Protein AF-A0AAV7JI13-F1 (afdb_monomer_lite)

Organism: NCBI:txid111878

pLDDT: mean 74.49, std 18.01, range [33.56, 95.38]

Foldseek 3Di:
DVVVVVVVVVVVVVVVCVVVVLVDPDDDDDPPPPPDDPDDDDPPDDLCPDSCLPVLLVVHDPDCVVVVVVVVVLCVLLPDPDDDPVSNVVSVVVVVVVVVVQVVCVVVVNHDDDDPLVVVLSVQLNVLSVCVVVPVDDPVVSVVSNVVSVVVVPD

Secondary structure (DSSP, 8-state):
-HHHHHHHHHHHHHHHHHHHTTT-------GGGTTS--------S-GGGSTTTTHHHHT--SSTHHHHHHHHHHHHHH-SSS--HHHHHHHHHHHHHHHHHHHHHHHTT-PPPPPHHHHHHHHHHHHHHHHHHHTT--HHHHHHHHHHHHHTT--

Radius of gyration: 20.64 Å; chains: 1; bounding box: 39×40×52 Å

Sequence (155 aa):
MNFIIIVIGWIYIYIYIQFDDLIFLPHFCNPSLCIQSIYHVAATYPIHLWNNHIGTPLGLPRTTNAVEAWHRSFNATVGCHHPTIWKFILSFKREQGLVEVRYANYLVDKPPTKRRRSQQTEEALKTLVRGYYSTDRSKMEFLQGVAHHFSLGAD

Structure (mmCIF, N/CA/C/O backbone):
data_AF-A0AAV7JI13-F1
#
_entry.id   AF-A0AAV7JI13-F1
#
loop_
_atom_site.group_PDB
_atom_site.id
_atom_site.type_symbol
_atom_site.label_atom_id
_atom_site.label_alt_id
_atom_site.label_comp_id
_atom_site.label_asym_id
_atom_site.label_entity_id
_atom_site.label_seq_id
_atom_site.pdbx_PDB_ins_code
_atom_site.Cartn_x
_atom_site.Cartn_y
_atom_site.Cartn_z
_atom_site.occupancy
_atom_site.B_iso_or_equiv
_atom_site.auth_seq_id
_atom_site.auth_comp_id
_atom_site.auth_asym_id
_atom_site.auth_atom_id
_atom_site.pdbx_PDB_model_num
ATOM 1 N N . MET A 1 1 ? -23.857 15.209 16.455 1.00 48.94 1 MET A N 1
ATOM 2 C CA . MET A 1 1 ? -23.092 13.939 16.392 1.00 48.94 1 MET A CA 1
ATOM 3 C C . MET A 1 1 ? -23.599 12.963 15.327 1.00 48.94 1 MET A C 1
ATOM 5 O O . MET A 1 1 ? -22.761 12.354 14.684 1.00 48.94 1 MET A O 1
ATOM 9 N N . ASN A 1 2 ? -24.908 12.855 15.057 1.00 50.34 2 AS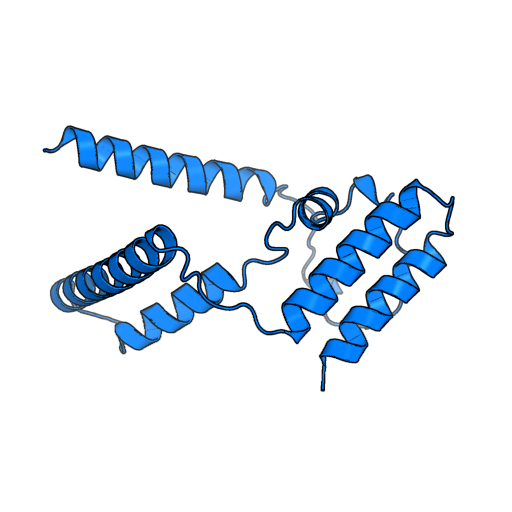N A N 1
ATOM 10 C CA . ASN A 1 2 ? -25.428 11.924 14.034 1.00 50.34 2 ASN A CA 1
ATOM 11 C C . ASN A 1 2 ? -25.093 12.307 12.576 1.00 50.34 2 ASN A C 1
ATOM 13 O O . ASN A 1 2 ? -24.895 11.430 11.746 1.00 50.34 2 ASN A O 1
ATOM 17 N N . PHE A 1 3 ? -24.953 13.599 12.263 1.00 45.66 3 PHE A N 1
ATOM 18 C CA . PHE A 1 3 ? -24.686 14.051 10.890 1.00 45.66 3 PHE A CA 1
ATOM 19 C C . PHE A 1 3 ? -23.273 13.705 10.393 1.00 45.66 3 PHE A C 1
ATOM 21 O O . PHE A 1 3 ? -23.097 13.344 9.240 1.00 45.66 3 PHE A O 1
ATOM 28 N N . ILE A 1 4 ? -22.268 13.747 11.273 1.00 56.88 4 ILE A N 1
ATOM 29 C CA . ILE A 1 4 ? -20.868 13.466 10.910 1.00 56.88 4 ILE A CA 1
ATOM 30 C C . ILE A 1 4 ? -20.667 11.975 10.606 1.00 56.88 4 ILE A C 1
ATOM 32 O O . ILE A 1 4 ? -19.969 11.635 9.660 1.00 56.88 4 ILE A O 1
ATOM 36 N N . ILE A 1 5 ? -21.326 11.084 11.354 1.00 54.16 5 ILE A N 1
ATOM 37 C CA . ILE A 1 5 ? -21.253 9.632 11.126 1.00 54.16 5 ILE A CA 1
ATOM 38 C C . ILE A 1 5 ? -21.949 9.253 9.813 1.00 54.16 5 ILE A C 1
ATOM 40 O O . ILE A 1 5 ? -21.431 8.431 9.063 1.00 54.16 5 ILE A O 1
ATOM 44 N N . ILE A 1 6 ? -23.077 9.898 9.498 1.00 61.53 6 ILE A N 1
ATOM 45 C CA . ILE A 1 6 ? -23.766 9.708 8.217 1.00 61.53 6 ILE A CA 1
ATOM 46 C C . ILE A 1 6 ? -22.895 10.236 7.072 1.00 61.53 6 ILE A C 1
ATOM 48 O O . ILE A 1 6 ? -22.696 9.522 6.101 1.00 61.53 6 ILE A O 1
ATOM 52 N N . VAL A 1 7 ? -22.294 11.422 7.196 1.00 62.41 7 VAL A N 1
ATOM 53 C CA . VAL A 1 7 ? -21.433 11.995 6.146 1.00 62.41 7 VAL A CA 1
ATOM 54 C C . VAL A 1 7 ? -20.165 11.161 5.924 1.00 62.41 7 VAL A C 1
ATOM 56 O O . VAL A 1 7 ? -19.807 10.911 4.779 1.00 62.41 7 VAL A O 1
ATOM 59 N N . ILE A 1 8 ? -19.522 10.655 6.982 1.00 65.00 8 ILE A N 1
ATOM 60 C CA . ILE A 1 8 ? -18.359 9.759 6.857 1.00 65.00 8 ILE A CA 1
ATOM 61 C C . ILE A 1 8 ? -18.769 8.415 6.249 1.00 65.00 8 ILE A C 1
ATOM 63 O O . ILE A 1 8 ? -18.057 7.909 5.389 1.00 65.00 8 ILE A O 1
ATOM 67 N N . GLY A 1 9 ? -19.922 7.861 6.638 1.00 73.69 9 GLY A N 1
ATOM 68 C CA . GLY A 1 9 ? -20.469 6.639 6.045 1.00 73.69 9 GLY A CA 1
ATOM 69 C C . GLY A 1 9 ? -20.801 6.807 4.562 1.00 73.69 9 GLY A C 1
ATOM 70 O O . GLY A 1 9 ? -20.445 5.952 3.760 1.00 73.69 9 GLY A O 1
ATOM 71 N N . TRP A 1 10 ? -21.395 7.939 4.180 1.00 67.88 10 TRP A N 1
ATOM 72 C CA . TRP A 1 10 ? -21.667 8.284 2.785 1.00 67.88 10 TRP A CA 1
ATOM 73 C C . TRP A 1 10 ? -20.385 8.509 1.985 1.00 67.88 10 TRP A C 1
ATOM 75 O O . TRP A 1 10 ? -20.306 8.031 0.864 1.00 67.88 10 TRP A O 1
ATOM 85 N N . ILE A 1 11 ? -19.356 9.147 2.553 1.00 69.38 11 ILE A N 1
ATOM 86 C CA . ILE A 1 11 ? -18.043 9.296 1.904 1.00 69.38 11 ILE A CA 1
ATOM 87 C C . ILE A 1 11 ? -17.357 7.934 1.740 1.00 69.38 11 ILE A C 1
ATOM 89 O O . ILE A 1 11 ? -16.800 7.665 0.681 1.00 69.38 11 ILE A O 1
ATOM 93 N N . TYR A 1 12 ? -17.429 7.051 2.740 1.00 66.88 12 TYR 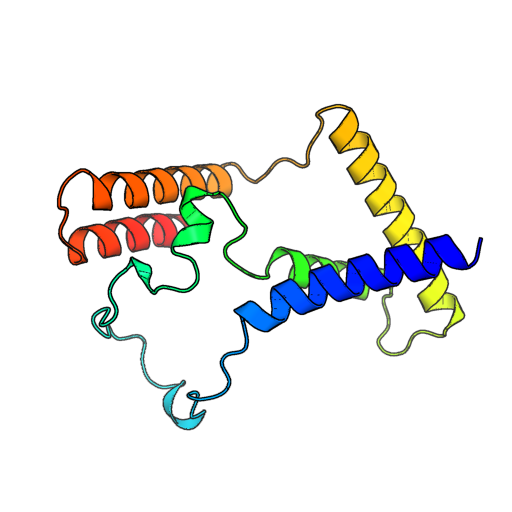A N 1
ATOM 94 C CA . TYR A 1 12 ? -16.878 5.697 2.644 1.00 66.88 12 TYR A CA 1
ATOM 95 C C . TYR A 1 12 ? -17.606 4.867 1.586 1.00 66.88 12 TYR A C 1
ATOM 97 O O . TYR A 1 12 ? -16.947 4.226 0.779 1.00 66.88 12 TYR A O 1
ATOM 105 N N . ILE A 1 13 ? -18.941 4.928 1.548 1.00 66.06 13 ILE A N 1
ATOM 106 C CA . ILE A 1 13 ? -19.770 4.278 0.526 1.00 66.06 13 ILE A CA 1
ATOM 107 C C . ILE A 1 13 ? -19.471 4.859 -0.860 1.00 66.06 13 ILE A C 1
ATOM 109 O O . ILE A 1 13 ? -19.324 4.097 -1.802 1.00 66.06 13 ILE A O 1
ATOM 113 N N . TYR A 1 14 ? -19.305 6.176 -0.992 1.00 56.41 14 TYR A N 1
ATOM 114 C CA . TYR A 1 14 ? -18.992 6.821 -2.269 1.00 56.41 14 TYR A CA 1
ATOM 115 C C . TYR A 1 14 ? -17.584 6.459 -2.768 1.00 56.41 14 TYR A C 1
ATOM 117 O O . TYR A 1 14 ? -17.398 6.219 -3.954 1.00 56.41 14 TYR A O 1
ATOM 125 N N . ILE A 1 15 ? -16.597 6.347 -1.870 1.00 58.50 15 ILE A N 1
ATOM 126 C CA . ILE A 1 15 ? -15.242 5.877 -2.206 1.00 58.50 15 ILE A CA 1
ATOM 127 C C . ILE A 1 15 ? -15.245 4.383 -2.562 1.00 58.50 15 ILE A C 1
ATOM 129 O O . ILE A 1 15 ? -14.517 3.991 -3.469 1.00 58.50 15 ILE A O 1
ATOM 133 N N . TYR A 1 16 ? -16.057 3.559 -1.892 1.00 56.94 16 TYR A N 1
ATOM 134 C CA . TYR A 1 16 ? -16.183 2.127 -2.192 1.00 56.94 16 TYR A CA 1
ATOM 135 C C . TYR A 1 16 ? -16.907 1.888 -3.529 1.00 56.94 16 TYR A C 1
ATOM 137 O O . TYR A 1 16 ? -16.400 1.153 -4.369 1.00 56.94 16 TYR A O 1
ATOM 145 N N . ILE A 1 17 ? -18.023 2.586 -3.779 1.00 48.72 17 ILE A N 1
ATOM 146 C CA . ILE A 1 17 ? -18.805 2.503 -5.027 1.00 48.72 17 ILE A CA 1
ATOM 147 C C . ILE A 1 17 ? -17.992 3.009 -6.229 1.00 48.72 17 ILE A C 1
ATOM 149 O O . ILE A 1 17 ? -17.933 2.333 -7.249 1.00 48.72 17 ILE A O 1
ATOM 153 N N . GLN A 1 18 ? -17.261 4.124 -6.096 1.00 43.41 18 GLN A N 1
ATOM 154 C CA . GLN A 1 18 ? -16.380 4.631 -7.161 1.00 43.41 18 GLN A CA 1
ATOM 155 C C . GLN A 1 18 ? -15.225 3.658 -7.495 1.00 43.41 18 GLN A C 1
ATOM 157 O O . GLN A 1 18 ? -14.662 3.719 -8.589 1.00 43.41 18 GLN A O 1
ATOM 162 N N . PHE A 1 19 ? -14.844 2.775 -6.561 1.00 43.16 19 PHE A N 1
ATOM 163 C CA . PHE A 1 19 ? -13.807 1.757 -6.766 1.00 43.16 19 PHE A CA 1
ATOM 164 C C . PHE A 1 19 ? -14.371 0.457 -7.370 1.00 43.16 19 PHE A C 1
ATOM 166 O O . PHE A 1 19 ? -13.682 -0.180 -8.167 1.00 43.16 19 PHE A O 1
ATOM 173 N N . ASP A 1 20 ? -15.619 0.096 -7.052 1.00 44.34 20 ASP A N 1
ATOM 174 C CA . ASP A 1 20 ? -16.307 -1.080 -7.608 1.00 44.34 20 ASP A CA 1
ATOM 175 C C . ASP A 1 20 ? -16.853 -0.842 -9.033 1.00 44.34 20 ASP A C 1
ATOM 177 O O . ASP A 1 20 ? -16.752 -1.730 -9.887 1.00 44.34 20 ASP A O 1
ATOM 181 N N . ASP A 1 21 ? -17.322 0.371 -9.353 1.00 39.34 21 ASP A N 1
ATOM 182 C CA . ASP A 1 21 ? -17.859 0.709 -10.686 1.00 39.34 21 ASP A CA 1
ATOM 183 C C . ASP A 1 21 ? -16.786 0.730 -11.795 1.00 39.34 21 ASP A C 1
ATOM 185 O O . ASP A 1 21 ? -17.102 0.630 -12.981 1.00 39.34 21 ASP A O 1
ATOM 189 N N . LEU A 1 22 ? -15.497 0.803 -11.436 1.00 38.84 22 LEU A N 1
ATOM 190 C CA . LEU A 1 22 ? -14.379 0.674 -12.383 1.00 38.84 22 LEU A CA 1
ATOM 191 C C . LEU A 1 22 ? -13.850 -0.764 -12.528 1.00 38.84 22 LEU A C 1
ATOM 193 O O . LEU A 1 22 ? -12.945 -0.995 -13.331 1.00 38.84 22 LEU A O 1
ATOM 197 N N . ILE A 1 23 ? -14.396 -1.734 -11.785 1.00 43.97 23 ILE A N 1
ATOM 198 C CA . ILE A 1 23 ? -13.942 -3.137 -11.803 1.00 43.97 23 ILE A CA 1
ATOM 199 C C . ILE A 1 23 ? -15.028 -4.092 -12.322 1.00 43.97 23 ILE A C 1
ATOM 201 O O . ILE A 1 23 ? -14.695 -5.173 -12.814 1.00 43.97 23 ILE A O 1
ATOM 205 N N . PHE A 1 24 ? -16.304 -3.702 -12.322 1.00 36.88 24 PHE A N 1
ATOM 206 C CA . PHE A 1 24 ? -17.390 -4.563 -12.791 1.00 36.88 24 PHE A CA 1
ATOM 207 C C . PHE A 1 24 ? -17.985 -4.098 -14.129 1.00 36.88 24 PHE A C 1
ATOM 209 O O . PHE A 1 24 ? -19.085 -3.565 -14.200 1.00 36.88 24 PHE A O 1
ATOM 216 N N . LEU A 1 25 ? -17.271 -4.368 -15.226 1.00 33.56 25 LEU A N 1
ATOM 217 C CA . LEU A 1 25 ? -17.914 -4.619 -16.522 1.00 33.56 25 LEU A CA 1
ATOM 218 C C . LEU A 1 25 ? -18.450 -6.066 -16.486 1.00 33.56 25 LEU A C 1
ATOM 220 O O . LEU A 1 25 ? -17.648 -7.006 -16.523 1.00 33.56 25 LEU A O 1
ATOM 224 N N . PRO A 1 26 ? -19.773 -6.298 -16.381 1.00 45.06 26 PRO A N 1
ATOM 225 C CA . PRO A 1 26 ? -20.324 -7.637 -16.293 1.00 45.06 26 PRO A CA 1
ATOM 226 C C . PRO A 1 26 ? -20.547 -8.174 -17.706 1.00 45.06 26 PRO A C 1
ATOM 228 O O . PRO A 1 26 ? -21.520 -7.821 -18.359 1.00 45.06 26 PRO A O 1
ATOM 231 N N . HIS A 1 27 ? -19.621 -9.003 -18.177 1.00 44.44 27 HIS A N 1
ATOM 232 C CA . HIS A 1 27 ? -19.829 -10.169 -19.047 1.00 44.44 27 HIS A CA 1
ATOM 233 C C . HIS A 1 27 ? -18.544 -10.428 -19.818 1.00 44.44 27 HIS A C 1
ATOM 235 O O . HIS A 1 27 ? -18.218 -9.677 -20.719 1.00 44.44 27 HIS A O 1
ATOM 241 N N . PHE A 1 28 ? -17.829 -11.487 -19.442 1.00 36.34 28 PHE A N 1
ATOM 242 C CA . PHE A 1 28 ? -17.239 -12.512 -20.316 1.00 36.34 28 PHE A CA 1
ATOM 243 C C . PHE A 1 28 ? -16.268 -13.333 -19.461 1.00 36.34 28 PHE A C 1
ATOM 245 O O . PHE A 1 28 ? -15.055 -13.234 -19.596 1.00 36.34 28 PHE A O 1
ATOM 252 N N . CYS A 1 29 ? -16.787 -14.149 -18.543 1.00 34.31 29 CYS A N 1
ATOM 253 C CA . CYS A 1 29 ? -15.970 -15.203 -17.951 1.00 34.31 29 CYS A CA 1
ATOM 254 C C . CYS A 1 29 ? -16.790 -16.489 -17.919 1.00 34.31 29 CYS A C 1
ATOM 256 O O . CYS A 1 29 ? -17.581 -16.729 -17.011 1.00 34.31 29 CYS A O 1
ATOM 258 N N . ASN A 1 30 ? -16.657 -17.271 -18.992 1.00 37.28 30 ASN A N 1
ATOM 259 C CA . ASN A 1 30 ? -17.150 -18.637 -19.048 1.00 37.28 30 ASN A CA 1
ATOM 260 C C . ASN A 1 30 ? -16.184 -19.509 -18.212 1.00 37.28 30 ASN A C 1
ATOM 262 O O . ASN A 1 30 ? -15.008 -19.602 -18.579 1.00 37.28 30 ASN A O 1
ATOM 266 N N . PRO A 1 31 ? -16.617 -20.119 -17.091 1.00 43.50 31 PRO A N 1
ATOM 267 C CA . PRO A 1 31 ? -15.712 -20.779 -16.141 1.00 43.50 31 PRO A CA 1
ATOM 268 C C . PRO A 1 31 ? -15.070 -22.067 -16.674 1.00 43.50 31 PRO A C 1
ATOM 270 O O . PRO A 1 31 ? -14.127 -22.579 -16.076 1.00 43.50 31 PRO A O 1
ATOM 273 N N . SER A 1 32 ? -15.552 -22.601 -17.798 1.00 40.75 32 SER A N 1
ATOM 274 C CA . SER A 1 32 ? -15.119 -23.898 -18.332 1.00 40.75 32 SER A CA 1
ATOM 275 C C . SER A 1 32 ? -13.787 -23.864 -19.094 1.00 40.75 32 SER A C 1
ATOM 277 O O . SER A 1 32 ? -13.288 -24.919 -19.470 1.00 40.75 32 SER A O 1
ATOM 279 N N . LEU A 1 33 ? -13.194 -22.685 -19.314 1.00 42.88 33 LEU A N 1
ATOM 280 C CA . LEU A 1 33 ? -11.932 -22.529 -20.058 1.00 42.88 33 LEU A CA 1
ATOM 281 C C . LEU A 1 33 ? -10.717 -22.200 -19.170 1.00 42.88 33 LEU A C 1
ATOM 283 O O . LEU A 1 33 ? -9.609 -22.070 -19.678 1.00 42.88 33 LEU A O 1
ATOM 287 N N . CYS A 1 34 ? -10.890 -22.067 -17.850 1.00 41.16 34 CYS A N 1
ATOM 288 C CA . CYS A 1 34 ? -9.863 -21.475 -16.981 1.00 41.16 34 CYS A CA 1
ATOM 289 C C . CYS A 1 34 ? -8.861 -22.476 -16.362 1.00 41.16 34 CYS A C 1
ATOM 291 O O . CYS A 1 34 ? -7.961 -22.064 -15.639 1.00 41.16 34 CYS A O 1
ATOM 293 N N . ILE A 1 35 ? -8.978 -23.786 -16.619 1.00 40.12 35 ILE A N 1
ATOM 294 C CA . ILE A 1 35 ? -8.101 -24.800 -15.981 1.00 40.12 35 ILE A CA 1
ATOM 295 C C . ILE A 1 35 ? -7.328 -25.638 -17.006 1.00 40.12 35 ILE A C 1
ATOM 297 O O . ILE A 1 35 ? -6.864 -26.731 -16.704 1.00 40.12 35 ILE A O 1
ATOM 301 N N . GLN A 1 36 ? -7.114 -25.132 -18.221 1.00 36.28 36 GLN A N 1
ATOM 302 C CA . GLN A 1 36 ? -6.125 -25.735 -19.111 1.00 36.28 36 GLN A CA 1
ATOM 303 C C . GLN A 1 36 ? -5.242 -24.667 -19.755 1.00 36.28 36 GLN A C 1
ATOM 305 O O . GLN A 1 36 ? -5.626 -23.979 -20.691 1.00 36.28 36 GLN A O 1
ATOM 310 N N . SER A 1 37 ? -4.008 -24.632 -19.250 1.00 36.19 37 SER A N 1
ATOM 311 C CA . SER A 1 37 ? -2.789 -24.200 -19.929 1.00 36.19 37 SER A CA 1
ATOM 312 C C . SER A 1 37 ? -2.302 -22.759 -19.767 1.00 36.19 37 SER A C 1
ATOM 314 O O . SER A 1 37 ? -2.785 -21.807 -20.371 1.00 36.19 37 SER A O 1
ATOM 316 N N . ILE A 1 38 ? -1.192 -22.653 -19.034 1.00 49.38 38 ILE A N 1
ATOM 317 C CA . ILE A 1 38 ? -0.204 -21.577 -19.108 1.00 49.38 38 ILE A CA 1
ATOM 318 C C . ILE A 1 38 ? 0.433 -21.625 -20.511 1.00 49.38 38 ILE A C 1
ATOM 320 O O . ILE A 1 38 ? 1.495 -22.210 -20.671 1.00 49.38 38 ILE A O 1
ATOM 324 N N . TYR A 1 39 ? -0.201 -21.062 -21.544 1.00 42.41 39 TYR A N 1
ATOM 325 C CA . TYR A 1 39 ? 0.451 -20.825 -22.841 1.00 42.41 39 TYR A CA 1
ATOM 326 C C . TYR A 1 39 ? -0.016 -19.500 -23.458 1.00 42.41 39 TYR A C 1
ATOM 328 O O . TYR A 1 39 ? -1.126 -19.385 -23.960 1.00 42.41 39 TYR A O 1
ATOM 336 N N . HIS A 1 40 ? 0.867 -18.499 -23.401 1.00 50.38 40 HIS A N 1
ATOM 337 C CA . HIS A 1 40 ? 1.145 -17.515 -24.456 1.00 50.38 40 HIS A CA 1
ATOM 338 C C . HIS A 1 40 ? -0.007 -17.125 -25.407 1.00 50.38 40 HIS A C 1
ATOM 340 O O . HIS A 1 40 ? 0.130 -17.217 -26.626 1.00 50.38 40 HIS A O 1
ATOM 346 N N . VAL A 1 41 ? -1.116 -16.592 -24.892 1.00 54.72 41 VAL A N 1
ATOM 347 C CA . VAL A 1 41 ? -2.009 -15.791 -25.739 1.00 54.72 41 VAL A CA 1
ATOM 348 C C . VAL A 1 41 ? -1.299 -14.467 -26.009 1.00 54.72 41 VAL A C 1
ATOM 350 O O . VAL A 1 41 ? -1.000 -13.713 -25.081 1.00 54.72 41 VAL A O 1
ATOM 353 N N . ALA A 1 42 ? -0.976 -14.200 -27.278 1.00 61.22 42 ALA A N 1
ATOM 354 C CA . ALA A 1 42 ? -0.371 -12.938 -27.680 1.00 61.22 42 ALA A CA 1
ATOM 355 C C . ALA A 1 42 ? -1.268 -11.790 -27.209 1.00 61.22 42 ALA A C 1
ATOM 357 O O . ALA A 1 42 ? -2.469 -11.792 -27.483 1.00 61.22 42 ALA A O 1
ATOM 358 N N . ALA A 1 43 ? -0.697 -10.820 -26.490 1.00 67.38 43 ALA A N 1
ATOM 359 C CA . ALA A 1 43 ? -1.469 -9.714 -25.948 1.00 67.38 43 ALA A CA 1
ATOM 360 C C . ALA A 1 43 ? -2.197 -8.993 -27.091 1.00 67.38 43 ALA A C 1
ATOM 362 O O . ALA A 1 43 ? -1.574 -8.297 -27.892 1.00 67.38 43 ALA A O 1
ATOM 363 N N . THR A 1 44 ? -3.509 -9.193 -27.197 1.00 78.31 44 THR A N 1
ATOM 364 C CA . THR A 1 44 ? -4.290 -8.774 -28.370 1.00 78.31 44 THR A CA 1
ATOM 365 C C . THR A 1 44 ? -4.698 -7.309 -28.259 1.00 78.31 44 THR A C 1
ATOM 367 O O . THR A 1 44 ? -4.673 -6.571 -29.238 1.00 78.31 44 THR A O 1
ATOM 370 N N . TYR A 1 45 ? -4.961 -6.842 -27.038 1.00 80.94 45 TYR A N 1
ATOM 371 C CA . TYR A 1 45 ? -5.396 -5.473 -26.781 1.00 80.94 45 TYR A CA 1
ATOM 372 C C . TYR A 1 45 ? -4.231 -4.480 -26.786 1.00 80.94 45 TYR A C 1
ATOM 374 O O . TYR A 1 45 ? -3.134 -4.818 -26.311 1.00 80.94 45 TYR A O 1
ATOM 382 N N . PRO A 1 46 ? -4.430 -3.253 -27.296 1.00 80.69 46 PRO A N 1
ATOM 383 C CA . PRO A 1 46 ? -3.452 -2.185 -27.148 1.00 80.69 46 PRO A CA 1
ATOM 384 C C . PRO A 1 46 ? -3.223 -1.875 -25.663 1.00 80.69 46 PRO A C 1
ATOM 386 O O . PRO A 1 46 ? -4.132 -1.977 -24.842 1.00 80.69 46 PRO A O 1
ATOM 389 N N . ILE A 1 47 ? -1.984 -1.516 -25.318 1.00 80.44 47 ILE A N 1
ATOM 390 C CA . ILE A 1 47 ? -1.520 -1.435 -23.922 1.00 80.44 47 ILE A CA 1
ATOM 391 C C . ILE A 1 47 ? -2.328 -0.422 -23.098 1.00 80.44 47 ILE A C 1
ATOM 393 O O . ILE A 1 47 ? -2.570 -0.647 -21.916 1.00 80.44 47 ILE A O 1
ATOM 397 N N . HIS A 1 48 ? -2.810 0.654 -23.724 1.00 80.06 48 HIS A N 1
ATOM 398 C CA . HIS A 1 48 ? -3.598 1.681 -23.046 1.00 80.06 48 HIS A CA 1
ATOM 399 C C . HIS A 1 48 ? -4.970 1.198 -22.540 1.00 80.06 48 HIS A C 1
ATOM 401 O O . HIS A 1 48 ? -5.546 1.860 -21.682 1.00 80.06 48 HIS A O 1
ATOM 407 N N . LEU A 1 49 ? -5.476 0.058 -23.030 1.00 84.75 49 LEU A N 1
ATOM 408 C CA . LEU A 1 49 ? -6.739 -0.546 -22.582 1.00 84.75 49 LEU A CA 1
ATOM 409 C C . LEU A 1 49 ? -6.564 -1.547 -21.432 1.00 84.75 49 LEU A C 1
ATOM 411 O O . LEU A 1 49 ? -7.539 -2.146 -20.990 1.00 84.75 49 LEU A O 1
ATOM 415 N N . TRP A 1 50 ? -5.341 -1.795 -20.963 1.00 84.69 50 TRP A N 1
ATOM 416 C CA . TRP A 1 50 ? -5.125 -2.786 -19.910 1.00 84.69 50 TRP A CA 1
ATOM 417 C C . TRP A 1 50 ? -5.511 -2.227 -18.537 1.00 84.69 50 TRP A C 1
ATOM 419 O O . TRP A 1 50 ? -5.187 -1.085 -18.213 1.00 84.69 50 TRP A O 1
ATOM 429 N N . ASN A 1 51 ? -6.109 -3.073 -17.692 1.00 81.12 51 ASN A N 1
ATOM 430 C CA . ASN A 1 51 ? -6.702 -2.694 -16.400 1.00 81.12 51 ASN A CA 1
ATOM 431 C C . ASN A 1 51 ? -5.789 -1.847 -15.496 1.00 81.12 51 ASN A C 1
ATOM 433 O O . ASN A 1 51 ? -6.251 -0.935 -14.824 1.00 81.12 51 ASN A O 1
ATOM 437 N N . ASN A 1 52 ? -4.481 -2.120 -15.485 1.00 79.31 52 ASN A N 1
ATOM 438 C CA . ASN A 1 52 ? -3.513 -1.407 -14.643 1.00 79.31 52 ASN A CA 1
ATOM 439 C C . ASN A 1 52 ? -2.519 -0.543 -15.453 1.00 79.31 52 ASN A C 1
ATOM 441 O O . ASN A 1 52 ? -1.406 -0.231 -15.008 1.00 79.31 52 ASN A O 1
ATOM 445 N N . HIS A 1 53 ? -2.908 -0.145 -16.664 1.00 81.75 53 HIS A N 1
ATOM 446 C CA . HIS A 1 53 ? -2.087 0.709 -17.511 1.00 81.75 53 HIS A CA 1
ATOM 447 C C . HIS A 1 53 ? -1.855 2.091 -16.881 1.00 81.75 53 HIS A C 1
ATOM 449 O O . HIS A 1 53 ? -0.715 2.533 -16.765 1.00 81.75 53 HIS A O 1
ATOM 455 N N . ILE A 1 54 ? -2.929 2.737 -16.416 1.00 81.31 54 ILE A N 1
ATOM 456 C CA . ILE A 1 54 ? -2.896 4.086 -15.827 1.00 81.31 54 ILE A CA 1
ATOM 457 C C . ILE A 1 54 ? -2.352 4.057 -14.391 1.00 81.31 54 ILE A C 1
ATOM 459 O O . ILE A 1 54 ? -1.626 4.959 -13.976 1.00 81.31 54 ILE A O 1
ATOM 463 N N . GLY A 1 55 ? -2.648 2.998 -13.632 1.00 82.38 55 GLY A N 1
ATOM 464 C CA . GLY A 1 55 ? -2.229 2.885 -12.234 1.00 82.38 55 GLY A CA 1
ATOM 465 C C . GLY A 1 55 ? -0.713 2.791 -12.050 1.00 82.38 55 GLY A C 1
ATOM 466 O O . GLY A 1 55 ? -0.159 3.384 -11.126 1.00 82.38 55 GLY A O 1
ATOM 467 N N . THR A 1 56 ? -0.015 2.113 -12.965 1.00 84.19 56 THR A N 1
ATOM 468 C CA . THR A 1 56 ? 1.443 1.920 -12.889 1.00 84.19 56 THR A CA 1
ATOM 469 C C . THR A 1 56 ? 2.251 3.229 -12.886 1.00 84.19 56 THR A C 1
ATOM 471 O O . THR A 1 56 ? 3.039 3.412 -11.954 1.00 84.19 56 THR A O 1
ATOM 474 N N . PRO A 1 57 ? 2.096 4.156 -13.856 1.00 82.88 57 PRO A N 1
ATOM 475 C CA . PRO A 1 57 ? 2.819 5.430 -13.851 1.00 82.88 57 PRO A CA 1
ATOM 476 C C . PRO A 1 57 ? 2.423 6.342 -12.681 1.00 82.88 57 PRO A C 1
ATOM 478 O O . PRO A 1 57 ? 3.267 7.105 -12.215 1.00 82.88 57 PRO A O 1
ATOM 481 N N . LEU A 1 58 ? 1.190 6.226 -12.175 1.00 83.94 58 LEU A N 1
ATOM 482 C CA . LEU A 1 58 ? 0.701 6.963 -11.004 1.00 83.94 58 LEU A CA 1
ATOM 483 C C . LEU A 1 58 ? 1.152 6.357 -9.661 1.00 83.94 58 LEU A C 1
ATOM 485 O O . LEU A 1 58 ? 0.906 6.945 -8.613 1.00 83.94 58 LEU A O 1
ATOM 489 N N . GLY A 1 59 ? 1.809 5.191 -9.668 1.00 80.25 59 GLY A N 1
ATOM 490 C CA . GLY A 1 59 ? 2.216 4.501 -8.4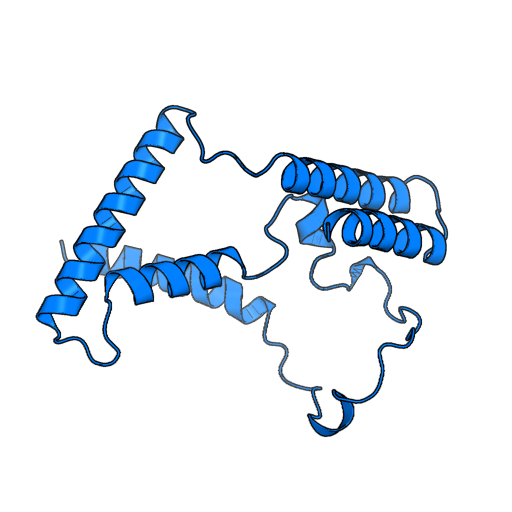38 1.00 80.25 59 GLY A CA 1
ATOM 491 C C . GLY A 1 59 ? 1.044 3.962 -7.612 1.00 80.25 59 GLY A C 1
ATOM 492 O O . GLY A 1 59 ? 1.195 3.723 -6.412 1.00 80.25 59 GLY A O 1
ATOM 493 N N . LEU A 1 60 ? -0.120 3.770 -8.237 1.00 82.69 60 LEU A N 1
ATOM 494 C CA . LEU A 1 60 ? -1.297 3.203 -7.588 1.00 82.69 60 LEU A CA 1
ATOM 495 C C . LEU A 1 60 ? -1.108 1.698 -7.325 1.00 82.69 60 LEU A C 1
ATOM 497 O O . LEU A 1 60 ? -0.362 1.018 -8.045 1.00 82.69 60 LEU A O 1
ATOM 501 N N . PRO A 1 61 ? -1.766 1.149 -6.288 1.00 75.88 61 PRO A N 1
ATOM 502 C CA . PRO A 1 61 ? -1.769 -0.288 -6.054 1.00 75.88 61 PRO A CA 1
ATOM 503 C C . PRO A 1 61 ? -2.363 -1.026 -7.261 1.00 75.88 61 PRO A C 1
ATOM 505 O O . PRO A 1 61 ? -3.422 -0.670 -7.762 1.00 75.88 61 PRO A O 1
ATOM 508 N N . ARG A 1 62 ? -1.662 -2.069 -7.723 1.00 75.88 62 ARG A N 1
ATOM 509 C CA . ARG A 1 62 ? -2.028 -2.841 -8.929 1.00 75.88 62 ARG A CA 1
ATOM 510 C C . ARG A 1 62 ? -3.067 -3.926 -8.666 1.00 75.88 62 ARG A C 1
ATOM 512 O O . ARG A 1 62 ? -3.657 -4.450 -9.602 1.00 75.88 62 ARG A O 1
ATOM 519 N N . THR A 1 63 ? -3.196 -4.326 -7.406 1.00 77.25 63 THR A N 1
ATOM 520 C CA . THR A 1 63 ? -4.030 -5.438 -6.957 1.00 77.25 63 THR A CA 1
ATOM 521 C C . THR A 1 63 ? -4.681 -5.100 -5.621 1.00 77.25 63 THR A C 1
ATOM 523 O O . THR A 1 63 ? -4.222 -4.222 -4.883 1.00 77.25 63 THR A O 1
ATOM 526 N N . THR A 1 64 ? -5.710 -5.864 -5.271 1.00 80.00 64 THR A N 1
ATOM 527 C CA . THR A 1 64 ? -6.451 -5.811 -4.002 1.00 80.00 64 THR A CA 1
ATOM 528 C C . THR A 1 64 ? -5.694 -6.408 -2.811 1.00 80.00 64 THR A C 1
ATOM 530 O O . THR A 1 64 ? -6.255 -6.523 -1.724 1.00 80.00 64 THR A O 1
ATOM 533 N N . ASN A 1 65 ? -4.398 -6.720 -2.951 1.00 80.69 65 ASN A N 1
ATOM 534 C CA . ASN A 1 65 ? -3.590 -7.385 -1.920 1.00 80.69 65 ASN A CA 1
ATOM 535 C C . ASN A 1 65 ? -3.641 -6.688 -0.553 1.00 80.69 65 ASN A C 1
ATOM 537 O O . ASN A 1 65 ? -3.575 -7.355 0.476 1.00 80.69 65 ASN A O 1
ATOM 541 N N . ALA A 1 66 ? -3.718 -5.353 -0.527 1.00 77.69 66 ALA A N 1
ATOM 542 C CA . ALA A 1 66 ? -3.804 -4.593 0.719 1.00 77.69 66 ALA A CA 1
ATOM 543 C C . ALA A 1 66 ? -5.142 -4.826 1.440 1.00 77.69 66 ALA A C 1
ATOM 545 O O . ALA A 1 66 ? -5.154 -5.027 2.653 1.00 77.69 66 ALA A O 1
ATOM 546 N N . VAL A 1 67 ? -6.246 -4.862 0.688 1.00 82.94 67 VAL A N 1
ATOM 547 C CA . VAL A 1 67 ? -7.592 -5.152 1.203 1.00 82.94 67 VAL A CA 1
ATOM 548 C C . VAL A 1 67 ? -7.665 -6.599 1.684 1.00 82.94 67 VAL A C 1
ATOM 550 O O . VAL A 1 67 ? -8.087 -6.858 2.807 1.00 82.94 67 VAL A O 1
ATOM 553 N N . GLU A 1 68 ? -7.158 -7.546 0.896 1.00 83.50 68 GLU A N 1
ATOM 554 C CA . GLU A 1 68 ? -7.090 -8.960 1.282 1.00 83.50 68 GLU A CA 1
ATOM 555 C C . GLU A 1 68 ? -6.208 -9.190 2.513 1.00 83.50 68 GLU A C 1
ATOM 557 O O . GLU A 1 68 ? -6.533 -10.004 3.378 1.00 83.50 68 GLU A O 1
ATOM 562 N N . ALA A 1 69 ? -5.073 -8.494 2.612 1.00 82.06 69 ALA A N 1
ATOM 563 C CA . ALA A 1 69 ? -4.213 -8.546 3.790 1.00 82.06 69 ALA A CA 1
ATOM 564 C C . ALA A 1 69 ? -4.914 -7.964 5.021 1.00 82.06 69 ALA A C 1
ATOM 566 O O . ALA A 1 69 ? -4.803 -8.541 6.103 1.00 82.06 69 ALA A O 1
ATOM 567 N N . TRP A 1 70 ? -5.664 -6.869 4.861 1.00 88.62 70 TRP A N 1
ATOM 568 C CA . TRP A 1 70 ? -6.472 -6.307 5.937 1.00 88.62 70 TRP A CA 1
ATOM 569 C C . TRP A 1 70 ? -7.571 -7.277 6.382 1.00 88.62 70 TRP A C 1
ATOM 571 O O . TRP A 1 70 ? -7.640 -7.575 7.569 1.00 88.62 70 TRP A O 1
ATOM 581 N N . HIS A 1 71 ? -8.340 -7.865 5.457 1.00 88.94 71 HIS A N 1
ATOM 582 C CA . HIS A 1 71 ? -9.342 -8.888 5.781 1.00 88.94 71 HIS A CA 1
ATOM 583 C C . HIS A 1 71 ? -8.729 -10.082 6.518 1.00 88.94 71 HIS A C 1
ATOM 585 O O . HIS A 1 71 ? -9.268 -10.526 7.530 1.00 88.94 71 HIS A O 1
ATOM 591 N N . ARG A 1 72 ? -7.572 -10.582 6.064 1.00 89.38 72 ARG A N 1
ATOM 592 C CA . ARG A 1 72 ? -6.857 -11.674 6.745 1.00 89.38 72 ARG A CA 1
ATOM 593 C C . ARG A 1 72 ? -6.421 -11.286 8.155 1.00 89.38 72 ARG A C 1
ATOM 595 O O . ARG A 1 72 ? -6.636 -12.057 9.087 1.00 89.38 72 ARG A O 1
ATOM 602 N N . SER A 1 73 ? -5.842 -10.098 8.318 1.00 85.94 73 SER A N 1
ATOM 603 C CA . SER A 1 73 ? -5.434 -9.581 9.627 1.00 85.94 73 SER A CA 1
ATOM 604 C C . SER A 1 73 ? -6.633 -9.401 10.554 1.00 85.94 73 SER A C 1
ATOM 606 O O . SER A 1 73 ? -6.578 -9.814 11.706 1.00 85.94 73 SER A O 1
ATOM 608 N N . PHE A 1 74 ? -7.731 -8.837 10.055 1.00 88.94 74 PHE A N 1
ATOM 609 C CA . PHE A 1 74 ? -8.939 -8.609 10.835 1.00 88.94 74 PHE A CA 1
ATOM 610 C C . PHE A 1 74 ? -9.591 -9.923 11.266 1.00 88.94 74 PHE A C 1
ATOM 612 O O . PHE A 1 74 ? -9.924 -10.090 12.438 1.00 88.94 74 PHE A O 1
ATOM 619 N N . ASN A 1 75 ? -9.692 -10.895 10.358 1.00 90.94 75 ASN A N 1
ATOM 620 C CA . ASN A 1 75 ? -10.182 -12.232 10.686 1.00 90.94 75 ASN A CA 1
ATOM 621 C C . ASN A 1 75 ? -9.316 -12.901 11.764 1.00 90.94 75 ASN A C 1
ATOM 623 O O . ASN A 1 75 ? -9.856 -13.545 12.664 1.00 90.94 75 ASN A O 1
ATOM 627 N N . ALA A 1 76 ? -7.995 -12.697 11.732 1.00 90.75 76 ALA A N 1
ATOM 628 C CA . ALA A 1 76 ? -7.100 -13.148 12.795 1.00 90.75 76 ALA A CA 1
ATOM 629 C C . ALA A 1 76 ? -7.337 -12.397 14.123 1.00 90.75 76 ALA A C 1
ATOM 631 O O . ALA A 1 76 ? -7.394 -13.036 15.172 1.00 90.75 76 ALA A O 1
ATOM 632 N N . THR A 1 77 ? -7.551 -11.073 14.093 1.00 89.75 77 THR A N 1
ATOM 633 C CA . THR A 1 77 ? -7.904 -10.255 15.272 1.00 89.75 77 THR A CA 1
ATOM 634 C C . THR A 1 77 ? -9.224 -10.704 15.909 1.00 89.75 77 THR A C 1
ATOM 636 O O . THR A 1 77 ? -9.353 -10.728 17.135 1.00 89.75 77 THR A O 1
ATOM 639 N N . VAL A 1 78 ? -10.224 -11.050 15.096 1.00 93.06 78 VAL A N 1
ATOM 640 C CA . VAL A 1 78 ? -11.512 -11.588 15.557 1.00 93.06 78 VAL A CA 1
ATOM 641 C C . VAL A 1 78 ? -11.334 -13.011 16.101 1.00 93.06 78 VAL A C 1
ATOM 643 O O . VAL A 1 78 ? -11.909 -13.356 17.137 1.00 93.06 78 VAL A O 1
ATOM 646 N N . GLY A 1 79 ? -10.523 -13.840 15.439 1.00 91.75 79 GLY A N 1
ATOM 647 C CA . GLY A 1 79 ? -10.100 -15.153 15.930 1.00 91.75 79 GLY A CA 1
ATOM 648 C C . GLY A 1 79 ? -11.242 -16.157 16.126 1.00 91.75 79 GLY A C 1
ATOM 649 O O . GLY A 1 79 ? -11.142 -17.039 16.974 1.00 91.75 79 GLY A O 1
ATOM 650 N N . CYS A 1 80 ? -12.368 -15.992 15.426 1.00 88.19 80 CYS A N 1
ATOM 651 C CA . CYS A 1 80 ? -13.474 -16.953 15.411 1.00 88.19 80 CYS A CA 1
ATOM 652 C C . CYS A 1 80 ? -14.368 -16.743 14.182 1.00 88.19 80 CYS A C 1
ATOM 654 O O . CYS A 1 80 ? -14.476 -15.625 13.686 1.00 88.19 80 CYS A O 1
ATOM 656 N N . HIS A 1 81 ? -15.029 -17.810 13.730 1.00 87.81 81 HIS A N 1
ATOM 657 C CA . HIS A 1 81 ? -15.903 -17.785 12.551 1.00 87.81 81 HIS A CA 1
ATOM 658 C C . HIS A 1 81 ? -17.259 -17.106 12.825 1.00 87.81 81 HIS A C 1
ATOM 660 O O . HIS A 1 81 ? -17.824 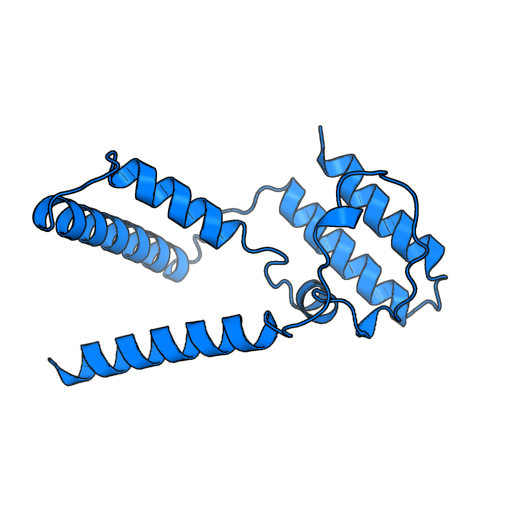-16.457 11.952 1.00 87.81 81 HIS A O 1
ATOM 666 N N . HIS A 1 82 ? -17.759 -17.213 14.062 1.00 91.31 82 HIS A N 1
ATOM 667 C CA . HIS A 1 82 ? -19.041 -16.644 14.491 1.00 91.31 82 HIS A CA 1
ATOM 668 C C . HIS A 1 82 ? -18.870 -15.815 15.776 1.00 91.31 82 HIS A C 1
ATOM 670 O O . HIS A 1 82 ? -19.151 -16.304 16.874 1.00 91.31 82 HIS A O 1
ATOM 676 N N . PRO A 1 83 ? -18.351 -14.577 15.684 1.00 89.62 83 PRO A N 1
ATOM 677 C CA . PRO A 1 83 ? -18.221 -13.700 16.840 1.00 89.62 83 PRO A CA 1
ATOM 678 C C . PRO A 1 83 ? -19.590 -13.251 17.356 1.00 89.62 83 PRO A C 1
ATOM 680 O O . PRO A 1 83 ? -20.512 -12.988 16.588 1.00 89.62 83 PRO A O 1
ATOM 683 N N . THR A 1 84 ? -19.703 -13.074 18.672 1.00 94.44 84 THR A N 1
ATOM 684 C CA . THR A 1 84 ? -20.815 -12.300 19.232 1.00 94.44 84 THR A CA 1
ATOM 685 C C . THR A 1 84 ? -20.697 -10.843 18.791 1.00 94.44 84 THR A C 1
ATOM 687 O O . THR A 1 84 ? -19.593 -10.343 18.554 1.00 94.44 84 THR A O 1
ATOM 690 N N . ILE A 1 85 ? -21.825 -10.130 18.747 1.00 94.00 85 ILE A N 1
ATOM 691 C CA . ILE A 1 85 ? -21.859 -8.698 18.404 1.00 94.00 85 ILE A CA 1
ATOM 692 C C . ILE A 1 85 ? -20.874 -7.906 19.281 1.00 94.00 85 ILE A C 1
ATOM 694 O O . ILE A 1 85 ? -20.120 -7.077 18.781 1.00 94.00 85 ILE A O 1
ATOM 698 N N . TRP A 1 86 ? -20.802 -8.222 20.576 1.00 95.38 86 TRP A N 1
ATOM 699 C CA . TRP A 1 86 ? -19.865 -7.586 21.503 1.00 95.38 86 TRP A CA 1
ATOM 700 C C . TRP A 1 86 ? -18.400 -7.819 21.138 1.00 95.38 86 TRP A C 1
ATOM 702 O O . TRP A 1 86 ? -17.622 -6.866 21.092 1.00 95.38 86 TRP A O 1
ATOM 712 N N . LYS A 1 87 ? -18.020 -9.067 20.839 1.00 91.81 87 LYS A N 1
ATOM 713 C CA . LYS A 1 87 ? -16.651 -9.393 20.422 1.00 91.81 87 LYS A CA 1
ATOM 714 C C . LYS A 1 87 ? -16.291 -8.669 19.127 1.00 91.81 87 LYS A C 1
ATOM 716 O O . LYS A 1 87 ? -15.208 -8.104 19.024 1.00 91.81 87 LYS A O 1
ATOM 721 N N . PHE A 1 88 ? -17.223 -8.631 18.183 1.00 90.12 88 PHE A N 1
ATOM 722 C CA . PHE A 1 88 ? -17.051 -7.954 16.907 1.00 90.12 88 PHE A CA 1
ATOM 723 C C . PHE A 1 88 ? -16.842 -6.438 17.066 1.00 90.12 88 PHE A C 1
ATOM 725 O O . PHE A 1 88 ? -15.886 -5.888 16.519 1.00 90.12 88 PHE A O 1
ATOM 732 N N . ILE A 1 89 ? -17.657 -5.770 17.893 1.00 94.00 89 ILE A N 1
ATOM 733 C CA . ILE A 1 89 ? -17.497 -4.341 18.216 1.00 94.00 89 ILE A CA 1
ATOM 734 C C . ILE A 1 89 ? -16.130 -4.070 18.859 1.00 94.00 89 ILE A C 1
ATOM 736 O O . ILE A 1 89 ? -15.463 -3.094 18.512 1.00 94.00 89 ILE A O 1
ATOM 740 N N . LEU A 1 90 ? -15.691 -4.921 19.790 1.00 94.38 90 LEU A N 1
ATOM 741 C CA . LEU A 1 90 ? -14.384 -4.771 20.435 1.00 94.38 90 LEU A CA 1
ATOM 742 C C . LEU A 1 90 ? -13.227 -4.946 19.442 1.00 94.38 90 LEU A C 1
ATOM 744 O O . LEU A 1 90 ? -12.267 -4.176 19.490 1.00 94.38 90 LEU A O 1
ATOM 748 N N . SER A 1 91 ? -13.328 -5.902 18.515 1.00 90.75 91 SER A N 1
ATOM 749 C CA . SER A 1 91 ? -12.355 -6.071 17.430 1.00 90.75 91 SER A CA 1
ATOM 750 C C . SER A 1 91 ? -12.283 -4.832 16.536 1.00 90.75 91 SER A C 1
ATOM 752 O O . SER A 1 91 ? -11.183 -4.380 16.226 1.00 90.75 91 SER A O 1
ATOM 754 N N . PHE A 1 92 ? -13.420 -4.218 16.197 1.00 92.75 92 PHE A N 1
ATOM 755 C CA . PHE A 1 92 ? -13.428 -2.967 15.435 1.00 92.75 92 PHE A CA 1
ATOM 756 C C . PHE A 1 92 ? -12.788 -1.799 16.180 1.00 92.75 92 PHE A C 1
ATOM 758 O O . PHE A 1 92 ? -11.992 -1.072 15.591 1.00 92.75 92 PHE A O 1
ATOM 765 N N . LYS A 1 93 ? -13.069 -1.638 17.479 1.00 94.25 93 LYS A N 1
ATOM 766 C CA . LYS A 1 93 ? -12.405 -0.608 18.297 1.00 94.25 93 LYS A CA 1
ATOM 767 C C . LYS A 1 93 ? -10.886 -0.780 18.305 1.00 94.25 93 LYS A C 1
ATOM 769 O O . LYS A 1 93 ? -10.155 0.204 18.236 1.00 94.25 93 LYS A O 1
ATOM 774 N N . ARG A 1 94 ? -10.406 -2.027 18.362 1.00 91.88 94 ARG A N 1
ATOM 775 C CA . ARG A 1 94 ? -8.973 -2.328 18.269 1.00 91.88 94 ARG A CA 1
ATOM 776 C C . ARG A 1 94 ? -8.404 -1.946 16.901 1.00 91.88 94 ARG A C 1
ATOM 778 O O . ARG A 1 94 ? -7.368 -1.289 16.863 1.00 91.88 94 ARG A O 1
ATOM 785 N N . GLU A 1 95 ? -9.060 -2.321 15.804 1.00 91.25 95 GLU A N 1
ATOM 786 C CA . GLU A 1 95 ? -8.607 -1.937 14.458 1.00 91.25 95 GLU A CA 1
ATOM 787 C C . GLU A 1 95 ? -8.588 -0.421 14.263 1.00 91.25 95 GLU A C 1
ATOM 789 O O . GLU A 1 95 ? -7.622 0.106 13.717 1.00 91.25 95 GLU A O 1
ATOM 794 N N . GLN A 1 96 ? -9.603 0.291 14.760 1.00 92.06 96 GLN A N 1
ATOM 795 C CA . GLN A 1 96 ? -9.631 1.750 14.720 1.00 92.06 96 GLN A CA 1
ATOM 796 C C . GLN A 1 96 ? -8.397 2.345 15.413 1.00 92.06 96 GLN A C 1
ATOM 798 O O . GLN A 1 96 ? -7.704 3.162 14.812 1.00 92.06 96 GLN A O 1
ATOM 803 N N . GLY A 1 97 ? -8.057 1.874 16.618 1.00 89.12 97 GLY A N 1
ATOM 804 C CA . GLY A 1 97 ? -6.846 2.319 17.314 1.00 89.12 97 GLY A CA 1
ATOM 805 C C . GLY A 1 97 ? -5.559 2.036 16.526 1.00 89.12 97 GLY A C 1
ATOM 806 O O . GLY A 1 97 ? -4.661 2.874 16.475 1.00 89.12 97 GLY A O 1
ATOM 807 N N . LEU A 1 98 ? -5.465 0.889 15.841 1.00 88.75 98 LEU A N 1
ATOM 808 C CA . LEU A 1 98 ? -4.320 0.582 14.971 1.00 88.75 98 LEU A CA 1
ATOM 809 C C . LEU A 1 98 ? -4.231 1.528 13.766 1.00 88.75 98 LEU A C 1
ATOM 811 O O . LEU A 1 98 ? -3.129 1.903 13.360 1.00 88.75 98 LEU A O 1
ATOM 815 N N . VAL A 1 99 ? -5.371 1.899 13.180 1.00 88.31 99 VAL A N 1
ATOM 816 C CA . VAL A 1 99 ? -5.439 2.852 12.065 1.00 88.31 99 VAL A CA 1
ATOM 817 C C . VAL A 1 99 ? -5.050 4.255 12.526 1.00 88.31 99 VAL A C 1
ATOM 819 O O . VAL A 1 99 ? -4.242 4.895 11.858 1.00 88.31 99 VAL A O 1
ATOM 822 N N . GLU A 1 100 ? -5.539 4.704 13.681 1.00 90.38 100 GLU A N 1
ATOM 823 C CA . GLU A 1 100 ? -5.187 6.001 14.272 1.00 90.38 100 GLU A CA 1
ATOM 824 C C . GLU A 1 100 ? -3.681 6.113 14.537 1.00 90.38 100 GLU A C 1
ATOM 826 O O . GLU A 1 100 ? -3.067 7.119 14.184 1.00 90.38 100 GLU A O 1
ATOM 831 N N . VAL A 1 101 ? -3.049 5.056 15.059 1.00 89.25 101 VAL A N 1
ATOM 832 C CA . VAL A 1 101 ? -1.587 5.014 15.243 1.00 89.25 101 VAL A CA 1
ATOM 833 C C . VAL A 1 101 ? -0.847 5.091 13.904 1.00 89.25 101 VAL A C 1
ATOM 835 O O . VAL A 1 101 ? 0.128 5.832 13.782 1.00 89.25 101 VAL A O 1
ATOM 838 N N . ARG A 1 102 ? -1.294 4.357 12.874 1.00 85.75 102 ARG A N 1
ATOM 839 C CA . ARG A 1 102 ? -0.687 4.447 11.530 1.00 85.75 102 ARG A CA 1
ATOM 840 C C . ARG A 1 102 ? -0.836 5.844 10.939 1.00 85.75 102 ARG A C 1
ATOM 842 O O . ARG A 1 102 ? 0.108 6.335 10.329 1.00 85.75 102 ARG A O 1
ATOM 849 N N . TYR A 1 103 ? -1.991 6.471 11.131 1.00 86.62 103 TYR A N 1
ATOM 850 C CA . TYR A 1 103 ? -2.254 7.830 10.677 1.00 86.62 103 TYR A CA 1
ATOM 851 C C . TYR A 1 103 ? -1.367 8.847 11.404 1.00 86.62 103 TYR A C 1
ATOM 853 O O . TYR A 1 103 ? -0.725 9.666 10.756 1.00 86.62 103 TYR A O 1
ATOM 861 N N . ALA A 1 104 ? -1.233 8.741 12.728 1.00 90.06 104 ALA A N 1
ATOM 862 C CA . ALA A 1 104 ? -0.320 9.579 13.501 1.00 90.06 104 ALA A CA 1
ATOM 863 C C . ALA A 1 104 ? 1.138 9.419 13.039 1.00 90.06 104 ALA A C 1
ATOM 865 O O . ALA A 1 104 ? 1.837 10.410 12.856 1.00 90.06 104 ALA A O 1
ATOM 866 N N . ASN A 1 105 ? 1.589 8.188 12.775 1.00 87.06 105 ASN A N 1
ATOM 867 C CA . ASN A 1 105 ? 2.925 7.943 12.224 1.00 87.06 105 ASN A CA 1
ATOM 868 C C . ASN A 1 105 ? 3.104 8.560 10.831 1.00 87.06 105 ASN A C 1
ATOM 870 O O . ASN A 1 105 ? 4.162 9.114 10.543 1.00 87.06 105 ASN A O 1
ATOM 874 N N . TYR A 1 106 ? 2.075 8.494 9.983 1.00 87.56 106 TYR A N 1
ATOM 875 C CA . TYR A 1 106 ? 2.085 9.134 8.671 1.00 87.56 106 TYR A CA 1
ATOM 876 C C . TYR A 1 106 ? 2.232 10.658 8.777 1.00 87.56 106 TYR A C 1
ATOM 878 O O . TYR A 1 106 ? 3.032 11.231 8.049 1.00 87.56 106 TYR A O 1
ATOM 886 N N . LEU A 1 107 ? 1.535 11.305 9.720 1.00 89.12 107 LEU A N 1
ATOM 887 C CA . LEU A 1 107 ? 1.648 12.752 9.956 1.00 89.12 107 LEU A CA 1
ATOM 888 C C . LEU A 1 107 ? 3.044 13.199 10.415 1.00 89.12 107 LEU A C 1
ATOM 890 O O . LEU A 1 107 ? 3.396 14.360 10.239 1.00 89.12 107 LEU A O 1
ATOM 894 N N . VAL A 1 108 ? 3.828 12.300 11.015 1.00 93.31 108 VAL A N 1
ATOM 895 C CA . VAL A 1 108 ? 5.202 12.567 11.481 1.00 93.31 108 VAL A CA 1
ATOM 896 C C . VAL A 1 108 ? 6.234 12.050 10.462 1.00 93.31 108 VAL A C 1
ATOM 898 O O . VAL A 1 108 ? 7.367 11.745 10.824 1.00 93.31 108 VAL A O 1
ATOM 901 N N . ASP A 1 109 ? 5.840 11.888 9.193 1.00 85.81 109 ASP A N 1
ATOM 902 C CA . ASP A 1 109 ? 6.678 11.378 8.097 1.00 85.81 109 ASP A CA 1
ATOM 903 C C . ASP A 1 109 ? 7.392 10.052 8.424 1.00 85.81 109 ASP A C 1
ATOM 905 O O . ASP A 1 109 ? 8.496 9.761 7.959 1.00 85.81 109 ASP A O 1
ATOM 909 N N . LYS A 1 110 ? 6.729 9.188 9.202 1.00 83.62 110 LYS A N 1
ATOM 910 C CA . LYS A 1 110 ? 7.144 7.802 9.464 1.00 83.62 110 LYS A CA 1
ATOM 911 C C . LYS A 1 110 ? 6.188 6.823 8.775 1.00 83.62 110 LYS A C 1
ATOM 913 O O . LYS A 1 110 ? 5.535 6.024 9.456 1.00 83.62 110 LYS A O 1
ATOM 918 N N . PRO A 1 111 ? 6.050 6.871 7.434 1.00 76.44 111 PRO A N 1
ATOM 919 C CA . PRO A 1 111 ? 5.153 5.972 6.732 1.00 76.44 111 PRO A CA 1
ATOM 920 C C . PRO A 1 111 ? 5.633 4.519 6.860 1.00 76.44 111 PRO A C 1
ATOM 922 O O . PRO A 1 111 ? 6.829 4.260 7.021 1.00 76.44 111 PRO A O 1
ATOM 925 N N . PRO A 1 112 ? 4.717 3.541 6.753 1.00 74.56 112 PRO A N 1
ATOM 926 C CA . PRO A 1 112 ? 5.098 2.139 6.721 1.00 74.56 112 PRO A CA 1
ATOM 927 C C . PRO A 1 112 ? 6.045 1.871 5.546 1.00 74.56 112 PRO A C 1
ATOM 929 O O . PRO A 1 112 ? 5.745 2.174 4.389 1.00 74.56 112 PRO A O 1
ATOM 932 N N . THR A 1 113 ? 7.197 1.276 5.844 1.00 77.56 113 THR A N 1
ATOM 933 C CA . THR A 1 113 ? 8.221 0.988 4.841 1.00 77.56 113 THR A CA 1
ATOM 934 C C . THR A 1 113 ? 7.736 -0.110 3.895 1.00 77.56 113 THR A C 1
ATOM 936 O O . THR A 1 113 ? 7.495 -1.247 4.306 1.00 77.56 113 THR A O 1
ATOM 939 N N . LYS A 1 114 ? 7.617 0.202 2.598 1.00 77.44 114 LYS A N 1
ATOM 940 C CA . LYS A 1 114 ? 7.460 -0.833 1.564 1.00 77.44 114 LYS A CA 1
ATOM 941 C C . LYS A 1 114 ? 8.730 -1.692 1.524 1.00 77.44 114 LYS A C 1
ATOM 943 O O . LYS A 1 114 ? 9.839 -1.186 1.682 1.00 77.44 114 LYS A O 1
ATOM 948 N N . ARG A 1 115 ? 8.591 -2.994 1.260 1.00 82.44 115 ARG A N 1
ATOM 949 C CA . ARG A 1 115 ? 9.755 -3.869 1.044 1.00 82.44 115 ARG A CA 1
ATOM 950 C C . ARG A 1 115 ? 10.597 -3.322 -0.112 1.00 82.44 115 ARG A C 1
ATOM 952 O O . ARG A 1 115 ? 10.047 -3.004 -1.166 1.00 82.44 115 ARG A O 1
ATOM 959 N N . ARG A 1 116 ? 11.923 -3.279 0.062 1.00 82.56 116 ARG A N 1
ATOM 960 C CA . ARG A 1 116 ? 12.873 -2.759 -0.941 1.00 82.56 116 ARG A CA 1
ATOM 961 C C . ARG A 1 116 ? 12.649 -3.364 -2.329 1.00 82.56 116 ARG A C 1
ATOM 963 O O . ARG A 1 116 ? 12.589 -2.632 -3.309 1.00 82.56 116 ARG A O 1
ATOM 970 N N . ARG A 1 117 ? 12.451 -4.683 -2.407 1.00 81.69 117 ARG A N 1
ATOM 971 C CA . ARG A 1 117 ? 12.178 -5.387 -3.671 1.00 81.69 117 ARG A CA 1
ATOM 972 C C . ARG A 1 117 ? 10.909 -4.870 -4.351 1.00 81.69 117 ARG A C 1
ATOM 974 O O . ARG A 1 117 ? 10.935 -4.561 -5.532 1.00 81.69 117 ARG A O 1
ATOM 981 N N . SER A 1 118 ? 9.822 -4.689 -3.598 1.00 81.44 118 SER A N 1
ATOM 982 C CA . SER A 1 118 ? 8.564 -4.148 -4.130 1.00 81.44 118 SER A CA 1
ATOM 983 C C . SER A 1 118 ? 8.721 -2.719 -4.654 1.00 81.44 118 SER A C 1
ATOM 985 O O . SER A 1 118 ? 8.145 -2.393 -5.687 1.00 81.44 118 SER A O 1
ATOM 987 N N . GLN A 1 119 ? 9.517 -1.887 -3.974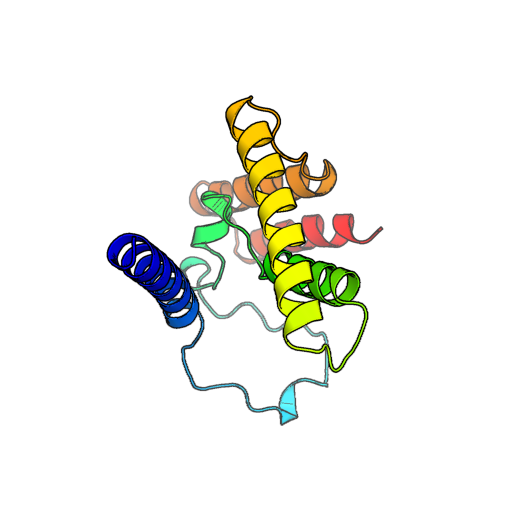 1.00 84.31 119 GLN A N 1
ATOM 988 C CA . GLN A 1 119 ? 9.850 -0.539 -4.448 1.00 84.31 119 GLN A CA 1
ATOM 989 C C . GLN A 1 119 ? 10.653 -0.598 -5.754 1.00 84.31 119 GLN A C 1
ATOM 991 O O . GLN A 1 119 ? 10.307 0.078 -6.715 1.00 84.31 119 GLN A O 1
ATOM 996 N N . GLN A 1 120 ? 11.678 -1.451 -5.823 1.00 85.75 120 GLN A N 1
ATOM 997 C CA . GLN A 1 120 ? 12.507 -1.619 -7.021 1.00 85.75 120 GLN A CA 1
ATOM 998 C C . GLN A 1 120 ? 11.693 -2.108 -8.224 1.00 85.75 120 GLN A C 1
ATOM 1000 O O . GLN A 1 120 ? 11.812 -1.543 -9.308 1.00 85.75 120 GLN A O 1
ATOM 1005 N N . THR A 1 121 ? 10.832 -3.111 -8.037 1.00 84.69 121 THR A N 1
ATOM 1006 C CA . THR A 1 121 ? 9.921 -3.582 -9.088 1.00 84.69 121 THR A CA 1
ATOM 1007 C C . THR A 1 121 ? 8.963 -2.472 -9.522 1.00 84.69 121 THR A C 1
ATOM 1009 O O . THR A 1 121 ? 8.710 -2.310 -10.711 1.00 84.69 121 THR A O 1
ATOM 1012 N N . GLU A 1 122 ? 8.437 -1.679 -8.584 1.00 87.25 122 GLU A N 1
ATOM 1013 C CA . GLU A 1 122 ? 7.540 -0.568 -8.904 1.00 87.25 122 GLU A CA 1
ATOM 1014 C C . GLU A 1 122 ? 8.221 0.509 -9.758 1.00 87.25 122 GLU A C 1
ATOM 1016 O O . GLU A 1 122 ? 7.663 0.904 -10.784 1.00 87.25 122 GLU A O 1
ATOM 1021 N N . GLU A 1 123 ? 9.424 0.938 -9.382 1.00 88.75 123 GLU 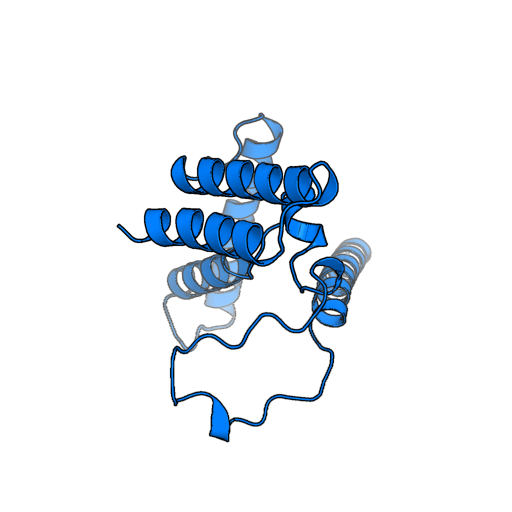A N 1
ATOM 1022 C CA . GLU A 1 123 ? 10.194 1.936 -10.132 1.00 88.75 123 GLU A CA 1
ATOM 1023 C C . GLU A 1 123 ? 10.666 1.411 -11.495 1.00 88.75 123 GLU A C 1
ATOM 1025 O O . GLU A 1 123 ? 10.615 2.130 -12.500 1.00 88.75 123 GLU A O 1
ATOM 1030 N N . ALA A 1 124 ? 11.041 0.133 -11.574 1.00 88.44 124 ALA A N 1
ATOM 1031 C CA . ALA A 1 124 ? 11.385 -0.508 -12.838 1.00 88.44 124 ALA A CA 1
ATOM 1032 C C . ALA A 1 124 ? 10.186 -0.551 -13.800 1.00 88.44 124 ALA A C 1
ATOM 1034 O O . ALA A 1 124 ? 10.311 -0.180 -14.967 1.00 88.44 124 ALA A O 1
ATOM 1035 N N . LEU A 1 125 ? 8.998 -0.916 -13.305 1.00 88.75 125 LEU A N 1
ATOM 1036 C CA . LEU A 1 125 ? 7.772 -0.927 -14.108 1.00 88.75 125 LEU A CA 1
ATOM 1037 C C . LEU A 1 125 ? 7.375 0.481 -14.572 1.00 88.75 125 LEU A C 1
ATOM 1039 O O . LEU A 1 125 ? 7.006 0.652 -15.733 1.00 88.75 125 LEU A O 1
ATOM 1043 N N . LYS A 1 126 ? 7.495 1.504 -13.713 1.00 89.25 126 LYS A N 1
ATOM 1044 C CA . LYS A 1 126 ? 7.278 2.910 -14.107 1.00 89.25 126 LYS A CA 1
ATOM 1045 C C . LYS A 1 126 ? 8.213 3.318 -15.246 1.00 89.25 126 LYS A C 1
ATOM 1047 O O . LYS A 1 126 ? 7.772 3.927 -16.220 1.00 89.25 126 LYS A O 1
ATOM 1052 N N . THR A 1 127 ? 9.487 2.950 -15.140 1.00 89.00 127 THR A N 1
ATOM 1053 C CA . THR A 1 127 ? 10.505 3.236 -16.160 1.00 89.00 127 THR A CA 1
ATOM 1054 C C . THR A 1 127 ? 10.200 2.520 -17.477 1.00 89.00 127 THR A C 1
ATOM 1056 O O . THR A 1 127 ? 10.285 3.131 -18.543 1.00 89.00 127 THR A O 1
ATOM 1059 N N . LEU A 1 128 ? 9.774 1.254 -17.421 1.00 89.31 128 LEU A N 1
ATOM 1060 C CA . LEU A 1 128 ? 9.365 0.490 -18.601 1.00 89.31 128 LEU A CA 1
ATOM 1061 C C . LEU A 1 128 ? 8.162 1.108 -19.312 1.00 89.31 128 LEU A C 1
ATOM 1063 O O . LEU A 1 128 ? 8.204 1.253 -20.530 1.00 89.31 128 LEU A O 1
ATOM 1067 N N . VAL A 1 129 ? 7.123 1.502 -18.570 1.00 88.31 129 VAL A N 1
ATOM 1068 C CA . VAL A 1 129 ? 5.931 2.139 -19.151 1.00 88.31 129 VAL A CA 1
ATOM 1069 C C . VAL A 1 129 ? 6.296 3.470 -19.805 1.00 88.31 129 VAL A C 1
ATOM 1071 O O . VAL A 1 129 ? 5.919 3.703 -20.949 1.00 88.31 129 VAL A O 1
ATOM 1074 N N . ARG A 1 130 ? 7.087 4.319 -19.136 1.00 85.38 130 ARG A N 1
ATOM 1075 C CA . ARG A 1 130 ? 7.545 5.594 -19.717 1.00 85.38 130 ARG A CA 1
ATOM 1076 C C . ARG A 1 130 ? 8.334 5.373 -21.008 1.00 85.38 130 ARG A C 1
ATOM 1078 O O . ARG A 1 130 ? 8.021 5.969 -22.030 1.00 85.38 130 ARG A O 1
ATOM 1085 N N . GLY A 1 131 ? 9.308 4.467 -20.983 1.00 84.94 131 GLY A N 1
ATOM 1086 C CA . GLY A 1 131 ? 10.144 4.195 -22.149 1.00 84.94 131 GLY A CA 1
ATOM 1087 C C . GLY A 1 131 ? 9.466 3.372 -23.252 1.00 84.94 131 GLY A C 1
ATOM 1088 O O . GLY A 1 131 ? 10.067 3.204 -24.306 1.00 84.94 131 GLY A O 1
ATOM 1089 N N . TYR A 1 132 ? 8.265 2.830 -23.039 1.00 85.06 132 TYR A N 1
ATOM 1090 C CA . TYR A 1 132 ? 7.461 2.263 -24.125 1.00 85.06 132 TYR A CA 1
ATOM 1091 C C . TYR A 1 132 ? 6.923 3.380 -25.024 1.00 85.06 132 TYR A C 1
ATOM 1093 O O . TYR A 1 132 ? 7.071 3.318 -26.238 1.00 85.06 132 TYR A O 1
ATOM 1101 N N . TYR A 1 133 ? 6.395 4.446 -24.415 1.00 81.00 133 TYR A N 1
ATOM 1102 C CA . TYR A 1 133 ? 5.858 5.600 -25.139 1.00 81.00 133 TYR A CA 1
ATOM 1103 C C . TYR A 1 133 ? 6.935 6.503 -25.749 1.00 81.00 133 TYR A C 1
ATOM 1105 O O . TYR A 1 133 ? 6.672 7.167 -26.744 1.00 81.00 133 TYR A O 1
ATOM 1113 N N . SER A 1 134 ? 8.136 6.550 -25.163 1.00 80.69 134 SER A N 1
ATOM 1114 C CA . SER A 1 134 ? 9.206 7.451 -25.620 1.00 80.69 134 SER A CA 1
ATOM 1115 C C . SER A 1 134 ? 10.143 6.869 -26.682 1.00 80.69 134 SER A C 1
ATOM 1117 O O . SER A 1 134 ? 10.806 7.642 -27.365 1.00 80.69 134 SER A O 1
ATOM 1119 N N . THR A 1 135 ? 10.270 5.543 -26.793 1.00 71.62 135 THR A N 1
ATOM 1120 C CA . THR A 1 135 ? 11.342 4.899 -27.589 1.00 71.62 135 THR A CA 1
ATOM 1121 C C . THR A 1 135 ? 10.808 3.989 -28.702 1.00 71.62 135 THR A C 1
ATOM 1123 O O . THR A 1 135 ? 11.571 3.212 -29.256 1.00 71.62 135 THR A O 1
ATOM 1126 N N . ASP A 1 136 ? 9.511 4.059 -29.016 1.00 68.38 136 ASP A N 1
ATOM 1127 C CA . ASP A 1 136 ? 8.832 3.210 -30.016 1.00 68.38 136 ASP A CA 1
ATOM 1128 C C . ASP A 1 136 ? 9.213 1.717 -29.901 1.00 68.38 136 ASP A C 1
ATOM 1130 O O . ASP A 1 136 ? 9.465 1.010 -30.877 1.00 68.38 136 ASP A O 1
ATOM 1134 N N . ARG A 1 137 ? 9.332 1.241 -28.651 1.00 76.62 137 ARG A N 1
ATOM 1135 C CA . ARG A 1 137 ? 9.724 -0.142 -28.354 1.00 76.62 137 ARG A CA 1
ATOM 1136 C C . ARG A 1 137 ? 8.658 -1.108 -28.842 1.00 76.62 137 ARG A C 1
ATOM 1138 O O . ARG A 1 137 ? 7.461 -0.857 -28.684 1.00 76.62 137 ARG A O 1
ATOM 1145 N N . SER A 1 138 ? 9.082 -2.274 -29.326 1.00 83.06 138 SER A N 1
ATOM 1146 C CA . SER A 1 138 ? 8.121 -3.295 -29.722 1.00 83.06 138 SER A CA 1
ATOM 1147 C C . SER A 1 138 ? 7.325 -3.784 -28.505 1.00 83.06 138 SER A C 1
ATOM 1149 O O . SER A 1 138 ? 7.833 -3.933 -27.388 1.00 83.06 138 SER A O 1
ATOM 1151 N N . LYS A 1 139 ? 6.043 -4.085 -28.724 1.00 83.31 139 LYS A N 1
ATOM 1152 C CA . LYS A 1 139 ? 5.146 -4.641 -27.698 1.00 83.31 139 LYS A CA 1
ATOM 1153 C C . LYS A 1 139 ? 5.723 -5.896 -27.029 1.00 83.31 139 LYS A C 1
ATOM 1155 O O . LYS A 1 139 ? 5.485 -6.131 -25.846 1.00 83.31 139 LYS A O 1
ATOM 1160 N N . MET A 1 140 ? 6.484 -6.688 -27.785 1.00 83.94 140 MET A N 1
ATOM 1161 C CA . MET A 1 140 ? 7.114 -7.915 -27.306 1.00 83.94 140 MET A CA 1
ATOM 1162 C C . MET A 1 140 ? 8.265 -7.631 -26.335 1.00 83.94 140 MET A C 1
ATOM 1164 O O . MET A 1 140 ? 8.301 -8.221 -25.259 1.00 83.94 140 MET A O 1
ATOM 1168 N N . GLU A 1 141 ? 9.153 -6.685 -26.653 1.00 84.75 141 GLU A N 1
ATOM 1169 C CA . GLU A 1 141 ? 10.240 -6.271 -25.750 1.00 84.75 141 GLU A CA 1
ATOM 1170 C C . GLU A 1 141 ? 9.696 -5.672 -24.450 1.00 84.75 141 GLU A C 1
ATOM 1172 O O . GLU A 1 141 ? 10.232 -5.914 -23.368 1.00 84.75 141 GLU A O 1
ATOM 1177 N N . PHE A 1 142 ? 8.593 -4.921 -24.535 1.00 86.31 142 PHE A N 1
ATOM 1178 C CA . PHE A 1 142 ? 7.904 -4.412 -23.352 1.00 86.31 142 PHE A CA 1
ATOM 1179 C C . PHE A 1 142 ? 7.396 -5.551 -22.458 1.00 86.31 142 PHE A C 1
ATOM 1181 O O . PHE A 1 142 ? 7.679 -5.568 -21.260 1.00 86.31 142 PHE A O 1
ATOM 1188 N N . LEU A 1 143 ? 6.691 -6.527 -23.036 1.00 86.25 143 LEU A N 1
ATOM 1189 C CA . LEU A 1 143 ? 6.171 -7.689 -22.311 1.00 86.25 143 LEU A CA 1
ATOM 1190 C C . LEU A 1 143 ? 7.281 -8.547 -21.694 1.00 86.25 143 LEU A C 1
ATOM 1192 O O . LEU A 1 143 ? 7.150 -8.977 -20.549 1.00 86.25 143 LEU A O 1
ATOM 1196 N N . GLN A 1 144 ? 8.384 -8.754 -22.415 1.00 86.56 144 GLN A N 1
ATOM 1197 C CA . GLN A 1 144 ? 9.563 -9.454 -21.900 1.00 86.56 144 GLN A CA 1
ATOM 1198 C C . GLN A 1 144 ? 10.186 -8.709 -20.715 1.00 86.56 144 GLN A C 1
ATOM 1200 O O . GLN A 1 144 ? 10.480 -9.326 -19.691 1.00 86.56 144 GLN A O 1
ATOM 1205 N N . GLY A 1 145 ? 10.320 -7.382 -20.813 1.00 87.06 145 GLY A N 1
ATOM 1206 C CA . GLY A 1 145 ? 10.802 -6.550 -19.711 1.00 87.06 145 GLY A CA 1
ATOM 1207 C C . GLY A 1 145 ? 9.914 -6.662 -18.471 1.00 87.06 145 GLY A C 1
ATOM 1208 O O . GLY A 1 145 ? 10.413 -6.854 -17.363 1.00 87.06 145 GLY A O 1
ATOM 1209 N N . VAL A 1 146 ? 8.590 -6.619 -18.652 1.00 87.00 146 VAL A N 1
ATOM 1210 C CA . VAL A 1 146 ? 7.625 -6.814 -17.561 1.00 87.00 146 VAL A CA 1
ATOM 1211 C C . VAL A 1 146 ? 7.787 -8.203 -16.932 1.00 87.00 146 VAL A C 1
ATOM 1213 O O . VAL A 1 146 ? 7.937 -8.304 -15.714 1.00 87.00 146 VAL A O 1
ATOM 1216 N N . ALA A 1 147 ? 7.820 -9.266 -17.742 1.00 87.50 147 ALA A N 1
ATOM 1217 C CA . ALA A 1 147 ? 7.957 -10.644 -17.268 1.00 87.50 147 ALA A CA 1
ATOM 1218 C C . ALA A 1 147 ? 9.254 -10.871 -16.474 1.00 87.50 147 ALA A C 1
ATOM 1220 O O . ALA A 1 147 ? 9.234 -11.526 -15.430 1.00 87.50 147 ALA A O 1
ATOM 1221 N N . HIS A 1 148 ? 10.367 -10.285 -16.918 1.00 86.12 148 HIS A N 1
ATOM 1222 C CA . HIS A 1 148 ? 11.655 -10.366 -16.233 1.00 86.12 148 HIS A CA 1
ATOM 1223 C C . HIS A 1 148 ? 11.595 -9.779 -14.811 1.00 86.12 148 HIS A C 1
ATOM 1225 O O . HIS A 1 148 ? 12.040 -10.419 -13.859 1.00 86.12 148 HIS A O 1
ATOM 1231 N N . HIS A 1 149 ? 10.971 -8.609 -14.622 1.00 83.31 149 HIS A N 1
ATOM 1232 C CA . HIS A 1 149 ? 10.853 -7.995 -13.291 1.00 83.31 149 HIS A CA 1
ATOM 1233 C C . HIS A 1 149 ? 9.921 -8.742 -12.331 1.00 83.31 149 HIS A C 1
ATOM 1235 O O . HIS A 1 149 ? 10.102 -8.633 -11.117 1.00 83.31 149 HIS A O 1
ATOM 1241 N N . PHE A 1 150 ? 8.946 -9.493 -12.849 1.00 76.56 150 PHE A N 1
ATOM 1242 C CA . PHE A 1 150 ? 8.098 -10.361 -12.028 1.00 76.56 150 PHE A CA 1
ATOM 1243 C C . PHE A 1 150 ? 8.766 -11.703 -11.708 1.00 76.56 150 PHE A C 1
ATOM 1245 O O . PHE A 1 150 ? 8.644 -12.180 -10.583 1.00 76.56 150 PHE A O 1
ATOM 1252 N N . SER A 1 151 ? 9.521 -12.274 -12.649 1.00 75.62 151 SER A N 1
ATOM 1253 C CA . SER A 1 151 ? 10.216 -13.559 -12.465 1.00 75.62 151 SER A CA 1
ATOM 1254 C C . SER A 1 151 ? 11.378 -13.446 -11.476 1.00 75.62 151 SER A C 1
ATOM 1256 O O . SER A 1 151 ? 11.515 -14.279 -10.590 1.00 75.62 151 SER A O 1
ATOM 1258 N N . LEU A 1 152 ? 12.129 -12.338 -11.510 1.00 59.75 152 LEU A N 1
ATOM 1259 C CA . LEU A 1 152 ? 13.134 -12.001 -10.488 1.00 59.75 152 LEU A CA 1
ATOM 1260 C C . LEU A 1 152 ? 12.529 -11.678 -9.107 1.00 59.75 152 LEU A C 1
ATOM 1262 O O . LEU A 1 152 ? 13.256 -11.337 -8.173 1.00 59.75 152 LEU A O 1
ATOM 1266 N N . GLY A 1 153 ? 11.199 -11.715 -8.988 1.00 52.09 153 GLY A N 1
ATOM 1267 C CA . GLY A 1 153 ? 10.407 -11.468 -7.789 1.00 52.09 153 GLY A CA 1
ATOM 1268 C C . GLY A 1 153 ? 10.060 -12.719 -6.968 1.00 52.09 153 GLY A C 1
ATOM 1269 O O . GLY A 1 153 ? 9.621 -12.563 -5.824 1.00 52.09 153 GLY A O 1
ATOM 1270 N N . ALA A 1 154 ? 10.242 -13.920 -7.530 1.00 48.38 154 ALA A N 1
ATOM 1271 C CA . ALA A 1 154 ? 9.668 -15.169 -7.016 1.00 48.38 154 ALA A CA 1
ATOM 1272 C C . ALA A 1 154 ? 10.550 -15.954 -6.022 1.00 48.38 154 ALA A C 1
ATOM 1274 O O . ALA A 1 154 ? 10.013 -16.806 -5.319 1.00 48.38 154 ALA A O 1
ATOM 1275 N N . ASP A 1 155 ? 11.838 -15.618 -5.914 1.00 37.12 155 ASP A N 1
ATOM 1276 C CA . ASP A 1 155 ? 12.784 -16.262 -4.979 1.00 37.12 155 ASP A CA 1
ATOM 1277 C C . ASP A 1 155 ? 12.818 -15.596 -3.598 1.00 37.12 155 ASP A C 1
ATOM 1279 O O . ASP A 1 155 ? 12.875 -14.337 -3.571 1.00 37.12 155 ASP A O 1
#